Protein AF-A0A524FMC0-F1 (afdb_monomer_lite)

Secondary structure (DSSP, 8-state):
-GGG-SPPPPPPP-SSHHHHHHHHHHHTTHHHHHHHHHHHHHHHHHHHHHIIIIIHHHHHTTSPTT--GGG--BTTB-HHHHHHHHHHHHHHHHHHHHHHHHHHHTT--

Structure (mmCIF, N/CA/C/O backbone):
data_AF-A0A524FMC0-F1
#
_entry.id   AF-A0A524FMC0-F1
#
loop_
_atom_site.group_PDB
_atom_site.id
_atom_site.type_symbol
_atom_site.label_atom_id
_atom_site.label_alt_id
_atom_site.label_comp_id
_atom_site.label_asym_id
_atom_site.label_entity_id
_atom_site.label_seq_id
_atom_site.pdbx_PDB_ins_code
_atom_site.Cartn_x
_atom_site.Cartn_y
_atom_site.Cartn_z
_atom_site.occupancy
_atom_site.B_iso_or_equiv
_atom_site.auth_seq_id
_atom_site.auth_comp_id
_atom_site.auth_asym_id
_atom_site.auth_atom_id
_atom_site.pdbx_PDB_model_num
ATOM 1 N N . MET A 1 1 ? -35.482 20.722 48.730 1.00 59.44 1 MET A N 1
ATOM 2 C CA . MET A 1 1 ? -34.846 20.952 47.409 1.00 59.44 1 MET A CA 1
ATOM 3 C C . MET A 1 1 ? -33.327 20.701 47.355 1.00 59.44 1 MET A C 1
ATOM 5 O O . MET A 1 1 ? -32.815 20.562 46.259 1.00 59.44 1 MET A O 1
ATOM 9 N N . ARG A 1 2 ? -32.589 20.555 48.476 1.00 65.38 2 ARG A N 1
ATOM 10 C CA . ARG A 1 2 ? -31.125 20.284 48.470 1.00 65.38 2 ARG A CA 1
ATOM 11 C C . ARG A 1 2 ? -30.693 18.803 48.400 1.00 65.38 2 ARG A C 1
ATOM 13 O O . ARG A 1 2 ? -29.507 18.540 48.282 1.00 65.38 2 ARG A O 1
ATOM 20 N N . LYS A 1 3 ? -31.623 17.838 48.444 1.00 62.94 3 LYS A N 1
ATOM 21 C CA . LYS A 1 3 ? -31.326 16.387 48.348 1.00 62.94 3 LYS A CA 1
ATOM 22 C C . LYS A 1 3 ? -31.415 15.810 46.921 1.00 62.94 3 LYS A C 1
ATOM 24 O O . LYS A 1 3 ? -31.374 14.603 46.757 1.00 62.94 3 LYS A O 1
ATOM 29 N N . LEU A 1 4 ? -31.531 16.664 45.900 1.00 65.62 4 LEU A N 1
ATOM 30 C CA . LEU A 1 4 ? -31.587 16.272 44.480 1.00 65.62 4 LEU A CA 1
ATOM 31 C C . LEU A 1 4 ? -30.316 16.671 43.702 1.00 65.62 4 LEU A C 1
ATOM 33 O O . LEU A 1 4 ? -30.308 16.631 42.480 1.00 65.62 4 LEU A O 1
ATOM 37 N N . LEU A 1 5 ? -29.255 17.080 44.409 1.00 70.50 5 LEU A N 1
ATOM 38 C CA . LEU A 1 5 ? -27.975 17.520 43.831 1.00 70.50 5 LEU A CA 1
ATOM 39 C C . LEU A 1 5 ? -26.804 16.602 44.203 1.00 70.50 5 LEU A C 1
ATOM 41 O O . LEU A 1 5 ? -25.647 16.988 44.067 1.00 70.50 5 LEU A O 1
ATOM 45 N N . THR A 1 6 ? -27.073 15.392 44.692 1.00 72.81 6 THR A N 1
ATOM 46 C CA . THR A 1 6 ? -26.031 14.366 44.717 1.00 72.81 6 THR A CA 1
ATOM 47 C C . THR A 1 6 ? -25.888 13.849 43.288 1.00 72.81 6 THR A C 1
ATOM 49 O O . THR A 1 6 ? -26.884 13.345 42.757 1.00 72.81 6 THR A O 1
ATOM 52 N N . PRO A 1 7 ? -24.720 14.000 42.635 1.00 74.81 7 PRO A N 1
ATOM 53 C CA . PRO A 1 7 ? -24.519 13.437 41.308 1.00 74.81 7 PRO A CA 1
ATOM 54 C C . PRO A 1 7 ? -24.844 11.935 41.352 1.00 74.81 7 PRO A C 1
ATOM 56 O O . PRO A 1 7 ? -24.577 11.294 42.376 1.00 74.81 7 PRO A O 1
ATOM 59 N N . PRO A 1 8 ? -25.464 11.379 40.296 1.00 77.62 8 PRO A N 1
ATOM 60 C CA . PRO A 1 8 ? -25.770 9.955 40.237 1.00 77.62 8 PRO A CA 1
ATOM 61 C C . PRO A 1 8 ? -24.509 9.134 40.564 1.00 77.62 8 PRO A C 1
ATOM 63 O O . PRO A 1 8 ? -23.406 9.572 40.215 1.00 77.62 8 PRO A O 1
ATOM 66 N N . PRO A 1 9 ? -24.641 7.976 41.243 1.00 77.44 9 PRO A N 1
ATOM 67 C CA . PRO A 1 9 ? -23.505 7.121 41.567 1.00 77.44 9 PRO A CA 1
ATOM 68 C C . PRO A 1 9 ? -22.683 6.878 40.301 1.00 77.44 9 PRO A C 1
ATOM 70 O O . PRO A 1 9 ? -23.233 6.446 39.286 1.00 77.44 9 PRO A O 1
ATOM 73 N N . LYS A 1 10 ? -21.384 7.203 40.335 1.00 73.62 10 LYS A N 1
ATOM 74 C CA . LYS A 1 10 ? -20.476 6.898 39.223 1.00 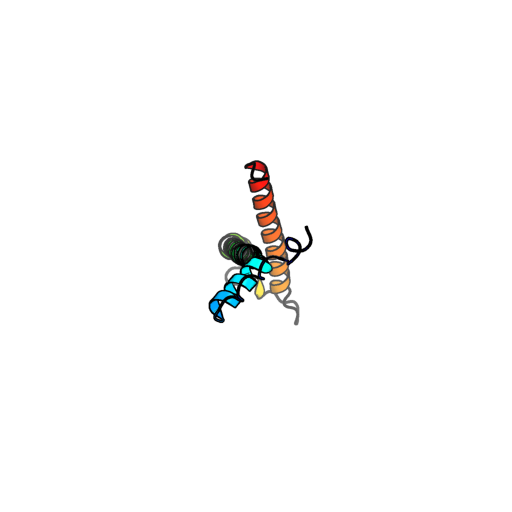73.62 10 LYS A CA 1
ATOM 75 C C . LYS A 1 10 ? -20.615 5.393 38.949 1.00 73.62 10 LYS A C 1
ATOM 77 O O . LYS A 1 10 ? -20.512 4.637 39.918 1.00 73.62 10 LYS A O 1
ATOM 82 N N . PRO A 1 11 ? -20.900 4.963 37.703 1.00 76.88 11 PRO A N 1
ATOM 83 C CA . PRO A 1 11 ? -21.031 3.548 37.382 1.00 76.88 11 PRO A CA 1
ATOM 84 C C . PRO A 1 11 ? -19.860 2.769 37.994 1.00 76.88 11 PRO A C 1
ATOM 86 O O . PRO A 1 11 ? -18.736 3.291 37.950 1.00 76.88 11 PRO A O 1
ATOM 89 N N . PRO A 1 12 ? -20.101 1.589 38.601 1.00 73.75 12 PRO A N 1
ATOM 90 C CA . PRO A 1 12 ? -19.029 0.767 39.146 1.00 73.75 12 PRO A CA 1
ATOM 91 C C . PRO A 1 12 ? -17.926 0.627 38.091 1.00 73.75 12 PRO A C 1
ATOM 93 O O . PRO A 1 12 ? -18.260 0.397 36.922 1.00 73.75 12 PRO A O 1
ATOM 96 N N . PRO A 1 13 ? -16.642 0.817 38.451 1.00 73.38 13 PRO A N 1
ATOM 97 C CA . PRO A 1 13 ? -15.550 0.542 37.533 1.00 73.38 13 PRO A CA 1
ATOM 98 C C . PRO A 1 13 ? -15.745 -0.858 36.941 1.00 73.38 13 PRO A C 1
ATOM 100 O O . PRO A 1 13 ? -16.120 -1.765 37.687 1.00 73.38 13 PRO A O 1
ATOM 103 N N . PRO A 1 14 ? -15.548 -1.040 35.628 1.00 70.25 14 PRO A N 1
ATOM 104 C CA . PRO A 1 14 ? -15.688 -2.348 35.014 1.00 70.25 14 PRO A CA 1
ATOM 105 C C . PRO A 1 14 ? -14.803 -3.362 35.752 1.00 70.25 14 PRO A C 1
ATOM 107 O O . PRO A 1 14 ? -13.585 -3.230 35.759 1.00 70.25 14 PRO A O 1
ATOM 110 N N . GLU A 1 15 ? -15.406 -4.357 36.4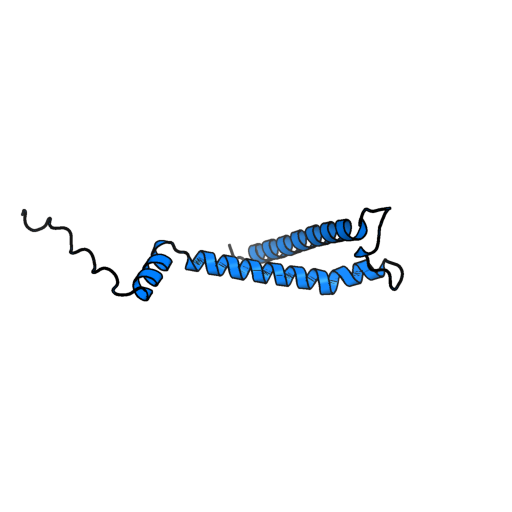05 1.00 81.69 15 GLU A N 1
ATOM 111 C CA . GLU A 1 15 ? -14.645 -5.351 37.162 1.00 81.69 15 GLU A CA 1
ATOM 112 C C . GLU A 1 15 ? -13.908 -6.283 36.187 1.00 81.69 15 GLU A C 1
ATOM 114 O O . GLU A 1 15 ? -14.528 -7.001 35.397 1.00 81.69 15 GLU A O 1
ATOM 119 N N . GLY A 1 16 ? -12.573 -6.247 36.223 1.00 87.88 16 GLY A N 1
ATOM 120 C CA . GLY A 1 16 ? -11.681 -7.119 35.456 1.00 87.88 16 GLY A CA 1
ATOM 121 C C . GLY A 1 16 ? -11.074 -6.482 34.198 1.00 87.88 16 GLY A C 1
ATOM 122 O O . GLY A 1 16 ? -11.730 -5.751 33.456 1.00 87.88 16 GLY A O 1
ATOM 123 N N . LEU A 1 17 ? -9.818 -6.851 33.907 1.00 88.62 17 LEU A N 1
ATOM 124 C CA . LEU A 1 17 ? -9.001 -6.313 32.804 1.00 88.62 17 LEU A CA 1
ATOM 125 C C . LEU A 1 17 ? -9.689 -6.356 31.429 1.00 88.62 17 LEU A C 1
ATOM 127 O O . LEU A 1 17 ? -9.488 -5.468 30.606 1.00 88.62 17 LEU A O 1
ATOM 131 N N . LEU A 1 18 ? -10.517 -7.372 31.160 1.00 89.94 18 LEU A N 1
ATOM 132 C CA . LEU A 1 18 ? -11.255 -7.480 29.895 1.00 89.94 18 LEU A CA 1
ATOM 133 C C . LEU A 1 18 ? -12.331 -6.398 29.748 1.00 89.94 18 LEU A C 1
ATOM 135 O O . LEU A 1 18 ? -12.571 -5.919 28.639 1.00 89.94 18 LEU A O 1
ATOM 139 N N . ASN A 1 19 ? -12.985 -6.025 30.847 1.00 88.94 19 ASN A N 1
ATOM 140 C CA . ASN A 1 19 ? -14.010 -4.991 30.838 1.00 88.94 19 ASN A CA 1
ATOM 141 C C . ASN A 1 19 ? -13.362 -3.600 30.776 1.00 88.94 19 ASN A C 1
ATOM 143 O O . ASN A 1 19 ? -13.823 -2.766 30.002 1.00 88.94 19 ASN A O 1
ATOM 147 N N . GLU A 1 20 ? -12.236 -3.387 31.466 1.00 86.75 20 GLU A N 1
ATOM 148 C CA . GLU A 1 20 ? -11.408 -2.177 31.321 1.00 86.75 20 GLU A CA 1
ATOM 149 C C . GLU A 1 20 ? -10.870 -2.010 29.893 1.00 86.75 20 GLU A C 1
ATOM 151 O O . GLU A 1 20 ? -10.897 -0.913 29.337 1.00 86.75 20 GLU A O 1
ATOM 156 N N . PHE A 1 21 ? -10.435 -3.101 29.257 1.00 87.56 21 PHE A N 1
ATOM 157 C CA . PHE A 1 21 ? -9.953 -3.080 27.878 1.00 87.56 21 PHE A CA 1
ATOM 158 C C . PHE A 1 21 ? -11.065 -2.748 26.874 1.00 87.56 21 PHE A C 1
ATOM 160 O O . PHE A 1 21 ? -10.872 -1.919 25.984 1.00 87.56 21 PHE A O 1
ATOM 167 N N . LYS A 1 22 ? -12.253 -3.350 27.017 1.00 88.44 22 LYS A N 1
ATOM 168 C CA . LYS A 1 22 ? -13.419 -3.003 26.186 1.00 88.44 22 LYS A CA 1
ATOM 169 C C . LYS A 1 22 ? -13.836 -1.544 26.375 1.00 88.44 22 LYS A C 1
ATOM 171 O O . LYS A 1 22 ? -14.158 -0.873 25.389 1.00 88.44 22 LYS A O 1
ATOM 176 N N . ASP A 1 23 ? -13.808 -1.054 27.613 1.00 89.06 23 ASP A N 1
ATOM 177 C CA . ASP A 1 23 ? -14.143 0.333 27.939 1.00 89.06 23 ASP A CA 1
ATOM 178 C C . ASP A 1 23 ? -13.108 1.304 27.352 1.00 89.06 23 ASP A C 1
ATOM 180 O O . ASP A 1 23 ? -13.472 2.294 26.722 1.00 89.06 23 ASP A O 1
ATOM 184 N N . PHE A 1 24 ? -11.818 0.961 27.413 1.00 88.44 24 PHE A N 1
ATOM 185 C CA . PHE A 1 24 ? -10.742 1.673 26.723 1.00 88.44 24 PHE A CA 1
ATOM 186 C C . PHE A 1 24 ? -10.981 1.736 25.206 1.00 88.44 24 PHE A C 1
ATOM 188 O O . PHE A 1 24 ? -11.041 2.823 24.629 1.00 88.44 24 PHE A O 1
ATOM 195 N N . LEU A 1 25 ? -11.176 0.591 24.547 1.00 89.62 25 LEU A N 1
ATOM 196 C CA . LEU A 1 25 ? -11.389 0.540 23.097 1.00 89.62 25 LEU A CA 1
ATOM 197 C C . LEU A 1 25 ? -12.585 1.394 22.656 1.00 89.62 25 LEU A C 1
ATOM 199 O O . LEU A 1 25 ? -12.511 2.080 21.631 1.00 89.62 25 LEU A O 1
ATOM 203 N N . SER A 1 26 ? -13.657 1.377 23.448 1.00 89.06 26 SER A N 1
ATOM 204 C CA . SER A 1 26 ? -14.873 2.156 23.203 1.00 89.06 26 SER A CA 1
ATOM 205 C C . SER A 1 26 ? -14.645 3.650 23.442 1.00 89.06 26 SER A C 1
ATOM 207 O O . SER A 1 26 ? -14.987 4.472 22.589 1.00 89.06 26 SER A O 1
ATOM 209 N N . LYS A 1 27 ? -14.001 4.013 24.557 1.00 89.25 27 LYS A N 1
ATOM 210 C CA . LYS A 1 27 ? -13.703 5.400 24.944 1.00 89.25 27 LYS A CA 1
ATOM 211 C C . LYS A 1 27 ? -12.804 6.107 23.937 1.00 89.25 27 LYS A C 1
ATOM 213 O O . LYS A 1 27 ? -13.036 7.271 23.619 1.00 89.25 27 LYS A O 1
ATOM 218 N N . TYR A 1 28 ? -11.802 5.404 23.420 1.00 87.81 28 TYR A N 1
ATOM 219 C CA . TYR A 1 28 ? -10.838 5.956 22.469 1.00 87.81 28 TYR A CA 1
ATOM 220 C C . TYR A 1 28 ? -11.211 5.692 21.001 1.00 87.81 28 TYR A C 1
ATOM 222 O O . TYR A 1 28 ? -10.461 6.079 20.110 1.00 87.81 28 TYR A O 1
ATOM 230 N N . LYS A 1 29 ? -12.361 5.051 20.725 1.00 89.62 29 LYS A N 1
ATOM 231 C CA . LYS A 1 29 ? -12.844 4.714 19.368 1.00 89.62 29 LYS A CA 1
ATOM 232 C C . LYS A 1 29 ? -11.801 3.983 18.500 1.00 89.62 29 LYS A C 1
ATOM 234 O O . LYS A 1 29 ? -11.830 4.067 17.272 1.00 89.62 29 LYS A O 1
ATOM 239 N N . VAL A 1 30 ? -10.895 3.235 19.132 1.00 89.81 30 VAL A N 1
ATOM 240 C CA . VAL A 1 30 ? -9.724 2.614 18.479 1.00 89.81 30 VAL A CA 1
ATOM 241 C C . VAL A 1 30 ? -10.144 1.522 17.500 1.00 89.81 30 VAL A C 1
ATOM 243 O O . VAL A 1 30 ? -9.462 1.299 16.506 1.00 89.81 30 VAL A O 1
ATOM 246 N N . LEU A 1 31 ? -11.293 0.880 17.731 1.00 90.25 31 LEU A N 1
ATOM 247 C CA . LEU A 1 31 ? -11.820 -0.167 16.853 1.00 90.25 31 LEU A CA 1
ATOM 248 C C . LEU A 1 31 ? -12.012 0.318 15.409 1.00 90.25 31 LEU A C 1
ATOM 250 O O . LEU A 1 31 ? -11.607 -0.374 14.481 1.00 90.25 31 LEU A O 1
ATOM 254 N N . GLY A 1 32 ? -12.568 1.519 15.211 1.00 91.25 32 GLY A N 1
ATOM 255 C CA . GLY A 1 32 ? -12.765 2.075 13.868 1.00 91.25 32 GLY A CA 1
ATOM 256 C C . GLY A 1 32 ? -11.441 2.374 13.164 1.00 91.25 32 GLY A C 1
ATOM 257 O O . GLY A 1 32 ? -11.273 2.040 11.993 1.00 91.25 32 GLY A O 1
ATOM 258 N N . LEU A 1 33 ? -10.474 2.930 13.902 1.00 94.00 33 LEU A N 1
ATOM 259 C CA . LEU A 1 33 ? -9.126 3.186 13.394 1.00 94.00 33 LEU A CA 1
ATOM 260 C C . LEU A 1 33 ? -8.413 1.883 13.012 1.00 94.00 33 LEU A C 1
ATOM 262 O O . LEU A 1 33 ? -7.824 1.802 11.938 1.00 94.00 33 LEU A O 1
ATOM 266 N N . ALA A 1 34 ? -8.490 0.861 13.866 1.00 93.25 34 ALA A N 1
ATOM 267 C CA . ALA A 1 34 ? -7.862 -0.433 13.629 1.00 93.25 34 ALA A CA 1
ATOM 268 C C . ALA A 1 34 ? -8.424 -1.113 12.373 1.00 93.25 34 ALA A C 1
ATOM 270 O O . ALA A 1 34 ? -7.656 -1.591 11.540 1.00 93.25 34 ALA A O 1
ATOM 271 N N . VAL A 1 35 ? -9.750 -1.107 12.198 1.00 94.94 35 VAL A N 1
ATOM 272 C CA . VAL A 1 35 ? -10.399 -1.673 11.006 1.00 94.94 35 VAL A CA 1
ATOM 273 C C . VAL A 1 35 ? -9.981 -0.916 9.745 1.00 94.94 35 VAL A C 1
ATOM 275 O O . VAL A 1 35 ? -9.570 -1.546 8.772 1.00 94.94 35 VAL A O 1
ATOM 278 N N . ALA A 1 36 ? -10.024 0.420 9.767 1.00 93.88 36 ALA A N 1
ATOM 279 C CA . ALA A 1 36 ? -9.613 1.238 8.628 1.00 93.88 36 ALA A CA 1
ATOM 280 C C . ALA A 1 36 ? -8.136 1.016 8.258 1.00 93.88 36 ALA A C 1
ATOM 282 O O . ALA A 1 36 ? -7.806 0.885 7.082 1.00 93.88 36 ALA A O 1
ATOM 283 N N . PHE A 1 37 ? -7.254 0.919 9.255 1.00 95.06 37 PHE A N 1
ATOM 284 C CA . PHE A 1 37 ? -5.829 0.682 9.045 1.00 95.06 37 PHE A CA 1
ATOM 285 C C . PHE A 1 37 ? -5.555 -0.698 8.440 1.00 95.06 37 PHE A C 1
ATOM 287 O O . PHE A 1 37 ? -4.860 -0.795 7.432 1.00 95.06 37 PHE A O 1
ATOM 294 N N . ILE A 1 38 ? -6.137 -1.763 9.002 1.00 96.19 38 ILE A N 1
ATOM 295 C CA . ILE A 1 38 ? -5.948 -3.133 8.500 1.00 96.19 38 ILE A CA 1
ATOM 296 C C . ILE A 1 38 ? -6.491 -3.265 7.073 1.00 96.19 38 ILE A C 1
ATOM 298 O O . ILE A 1 38 ? -5.813 -3.832 6.216 1.00 96.19 38 ILE A O 1
ATOM 302 N N . LEU A 1 39 ? -7.673 -2.707 6.791 1.00 95.00 39 LEU A N 1
ATOM 303 C CA . LEU A 1 39 ? -8.223 -2.686 5.433 1.00 95.00 39 LEU A CA 1
ATOM 304 C C . LEU A 1 39 ? -7.335 -1.887 4.473 1.00 95.00 39 LEU A C 1
ATOM 306 O O . LEU A 1 39 ? -7.100 -2.340 3.356 1.00 95.00 39 LEU A O 1
ATOM 310 N N . GLY A 1 40 ? -6.795 -0.747 4.913 1.00 91.31 40 GLY A N 1
ATOM 311 C CA . GLY A 1 40 ? -5.840 0.041 4.134 1.00 91.31 40 GLY A CA 1
ATOM 312 C C . GLY A 1 40 ? -4.574 -0.744 3.783 1.00 91.31 40 GLY A C 1
ATOM 313 O O . GLY A 1 40 ? -4.153 -0.737 2.627 1.00 91.31 40 GLY A O 1
ATOM 314 N N . LEU A 1 41 ? -4.007 -1.481 4.744 1.00 93.62 41 LEU A N 1
ATOM 315 C CA . LEU A 1 41 ? -2.838 -2.336 4.517 1.00 93.62 41 LEU A CA 1
ATOM 316 C C . LEU A 1 41 ? -3.127 -3.461 3.517 1.00 93.62 41 LEU A C 1
ATOM 318 O O . LEU A 1 41 ? -2.337 -3.687 2.603 1.00 93.62 41 LEU A O 1
ATOM 322 N N . GLN A 1 42 ? -4.260 -4.151 3.665 1.00 95.44 42 GLN A N 1
ATOM 323 C CA . GLN A 1 42 ? -4.628 -5.247 2.763 1.00 95.44 42 GLN A CA 1
ATOM 324 C C . GLN A 1 42 ? -4.940 -4.746 1.349 1.00 95.44 42 GLN A C 1
ATOM 326 O O . GLN A 1 42 ? -4.538 -5.375 0.372 1.00 95.44 42 GLN A O 1
ATOM 331 N N . LEU A 1 43 ? -5.592 -3.587 1.219 1.00 89.31 43 LEU A N 1
ATOM 332 C CA . LEU A 1 43 ? -5.821 -2.961 -0.081 1.00 89.31 43 LEU A CA 1
ATOM 333 C C . LEU A 1 43 ? -4.497 -2.572 -0.751 1.00 89.31 43 LEU A C 1
ATOM 335 O O . LEU A 1 43 ? -4.312 -2.849 -1.934 1.00 89.31 43 LEU A O 1
ATOM 339 N N . ALA A 1 44 ? -3.561 -1.982 -0.003 1.00 86.50 44 ALA A N 1
ATOM 340 C CA . ALA A 1 44 ? -2.236 -1.654 -0.523 1.00 86.50 44 ALA A CA 1
ATOM 341 C C . ALA A 1 44 ? -1.485 -2.908 -1.000 1.00 86.50 44 ALA A C 1
ATOM 343 O O . ALA A 1 44 ? -0.916 -2.898 -2.091 1.00 86.50 44 ALA A O 1
ATOM 344 N N . ALA A 1 45 ? -1.541 -4.003 -0.235 1.00 90.62 45 ALA A N 1
ATOM 345 C CA . ALA A 1 45 ? -0.950 -5.283 -0.621 1.00 90.62 45 ALA A CA 1
ATOM 346 C C . ALA A 1 45 ? -1.592 -5.864 -1.894 1.00 90.62 45 ALA A C 1
ATOM 348 O O . ALA A 1 45 ? -0.882 -6.355 -2.769 1.00 90.62 45 ALA A O 1
ATOM 349 N N . LEU A 1 46 ? -2.917 -5.761 -2.042 1.00 89.25 46 LEU A N 1
ATOM 350 C CA . LEU A 1 46 ? -3.627 -6.207 -3.244 1.00 89.25 46 LEU A CA 1
ATOM 351 C C . LEU A 1 46 ? -3.217 -5.400 -4.483 1.00 89.25 46 LEU A C 1
ATOM 353 O O . LEU A 1 46 ? -2.995 -5.973 -5.549 1.00 89.25 46 LEU A O 1
ATOM 357 N N . VAL A 1 47 ? -3.069 -4.081 -4.342 1.00 85.31 47 VAL A N 1
ATOM 358 C CA . VAL A 1 47 ? -2.577 -3.227 -5.430 1.00 85.31 47 VAL A CA 1
ATOM 359 C C . VAL A 1 47 ? -1.130 -3.581 -5.778 1.00 85.31 47 VAL A C 1
ATOM 361 O O . VAL A 1 47 ? -0.820 -3.736 -6.953 1.00 85.31 47 VAL A O 1
ATOM 364 N N . GLN A 1 48 ? -0.251 -3.780 -4.791 1.00 85.94 48 GLN A N 1
ATOM 365 C CA . GLN A 1 48 ? 1.128 -4.218 -5.046 1.00 85.94 48 GLN A CA 1
ATOM 366 C C . GLN A 1 48 ? 1.180 -5.572 -5.757 1.00 85.94 48 GLN A C 1
ATOM 368 O O . GLN A 1 48 ? 1.931 -5.728 -6.716 1.00 85.94 48 GLN A O 1
ATOM 373 N N . ALA A 1 49 ? 0.354 -6.532 -5.339 1.00 90.06 49 ALA A N 1
ATOM 374 C CA . ALA A 1 49 ? 0.255 -7.825 -6.001 1.00 90.06 49 ALA A CA 1
ATOM 375 C C . ALA A 1 49 ? -0.162 -7.666 -7.468 1.00 90.06 49 ALA A C 1
ATOM 377 O O . ALA A 1 49 ? 0.458 -8.271 -8.334 1.00 90.06 49 ALA A O 1
ATOM 378 N N . LEU A 1 50 ? -1.143 -6.812 -7.773 1.00 85.50 50 LEU A N 1
ATOM 379 C CA . LEU A 1 50 ? -1.540 -6.507 -9.151 1.00 85.50 50 LEU A CA 1
ATOM 380 C C . LEU A 1 50 ? -0.371 -5.949 -9.980 1.00 85.50 50 LEU A C 1
ATOM 382 O O . LEU A 1 50 ? -0.153 -6.389 -11.108 1.00 85.50 50 LEU A O 1
ATOM 386 N N . VAL A 1 51 ? 0.398 -5.009 -9.423 1.00 82.38 51 VAL A N 1
ATOM 387 C CA . VAL A 1 51 ? 1.566 -4.439 -10.112 1.00 82.38 51 VAL A CA 1
ATOM 388 C C . VAL A 1 51 ? 2.626 -5.506 -10.365 1.00 82.38 51 VAL A C 1
ATOM 390 O O . VAL A 1 51 ? 3.059 -5.681 -11.501 1.00 82.38 51 VAL A O 1
ATOM 393 N N . ASN A 1 52 ? 2.988 -6.267 -9.336 1.00 85.12 52 ASN A N 1
ATOM 394 C CA . ASN A 1 52 ? 4.040 -7.275 -9.419 1.00 85.12 52 ASN A CA 1
ATOM 395 C C . ASN A 1 52 ? 3.661 -8.451 -10.327 1.00 85.12 52 ASN A C 1
ATOM 397 O O . ASN A 1 52 ? 4.528 -9.027 -10.968 1.00 85.12 52 ASN A O 1
ATOM 401 N N . THR A 1 53 ? 2.379 -8.818 -10.385 1.00 86.44 53 THR A N 1
ATOM 402 C CA . THR A 1 53 ? 1.923 -9.994 -11.146 1.00 86.44 53 THR A CA 1
ATOM 403 C C . THR A 1 53 ? 1.532 -9.682 -12.581 1.00 86.44 53 THR A C 1
ATOM 405 O O . THR A 1 53 ? 1.669 -10.557 -13.430 1.00 86.44 53 THR A O 1
ATOM 408 N N . LEU A 1 54 ? 1.038 -8.474 -12.874 1.00 84.62 54 LEU A N 1
ATOM 409 C CA . LEU A 1 54 ? 0.595 -8.119 -14.224 1.00 84.62 54 LEU A CA 1
ATOM 410 C C . LEU A 1 54 ? 1.506 -7.104 -14.900 1.00 84.62 54 LEU A C 1
ATOM 412 O O . LEU A 1 54 ? 1.766 -7.232 -16.090 1.00 84.62 54 LEU A O 1
ATOM 416 N N . ILE A 1 55 ? 1.980 -6.090 -14.174 1.00 82.62 55 ILE A N 1
ATOM 417 C CA . ILE A 1 55 ? 2.695 -4.971 -14.794 1.00 82.62 55 ILE A CA 1
ATOM 418 C C . ILE A 1 55 ? 4.190 -5.254 -14.914 1.00 82.62 55 ILE A C 1
ATOM 420 O O . ILE A 1 55 ? 4.752 -5.033 -15.982 1.00 82.62 55 ILE A O 1
ATOM 424 N N . MET A 1 56 ? 4.826 -5.782 -13.866 1.00 82.38 56 MET A N 1
ATOM 425 C CA . MET A 1 56 ? 6.262 -6.091 -13.900 1.00 82.38 56 MET A CA 1
ATOM 426 C C . MET A 1 56 ? 6.638 -7.081 -15.014 1.00 82.38 56 MET A C 1
ATOM 428 O O . MET A 1 56 ? 7.554 -6.758 -15.768 1.00 82.38 56 MET A O 1
ATOM 432 N N . PRO A 1 57 ? 5.889 -8.178 -15.258 1.00 84.69 57 PRO A N 1
ATOM 433 C CA . PRO A 1 57 ? 6.179 -9.057 -16.389 1.00 84.69 57 PRO A CA 1
ATOM 434 C C . PRO A 1 57 ? 6.100 -8.338 -17.740 1.00 84.69 57 PRO A C 1
ATOM 436 O O . PRO A 1 57 ? 6.907 -8.599 -18.621 1.00 84.69 57 PRO A O 1
ATOM 439 N N . ILE A 1 58 ? 5.166 -7.392 -17.912 1.00 84.56 58 ILE A N 1
ATOM 440 C CA . ILE A 1 58 ? 5.065 -6.596 -19.146 1.00 84.56 58 ILE A CA 1
ATOM 441 C C . ILE A 1 58 ? 6.301 -5.710 -19.323 1.00 84.56 58 ILE A C 1
ATOM 443 O O . ILE A 1 58 ? 6.775 -5.555 -20.442 1.00 84.56 58 ILE A O 1
ATOM 447 N N . VAL A 1 59 ? 6.828 -5.135 -18.242 1.00 79.50 59 VAL A N 1
ATOM 448 C CA . VAL A 1 59 ? 8.058 -4.328 -18.278 1.00 79.50 59 VAL A CA 1
ATOM 449 C C . VAL A 1 59 ? 9.267 -5.202 -18.625 1.00 79.50 59 VAL A C 1
ATOM 451 O O . VAL A 1 59 ? 10.088 -4.805 -19.450 1.00 79.50 59 VAL A O 1
ATOM 454 N N . GLU A 1 60 ? 9.345 -6.404 -18.057 1.00 81.94 60 GLU A N 1
ATOM 455 C CA . GLU A 1 60 ? 10.414 -7.375 -18.315 1.00 81.94 60 GLU A CA 1
ATOM 456 C C . GLU A 1 60 ? 10.429 -7.883 -19.763 1.00 81.94 60 GLU A C 1
ATOM 458 O O . GLU A 1 60 ? 11.503 -8.157 -20.289 1.00 81.94 60 GLU A O 1
ATOM 463 N N . LEU A 1 61 ? 9.285 -7.909 -20.461 1.00 83.88 61 LEU A N 1
ATOM 464 C CA . LEU A 1 61 ? 9.240 -8.235 -21.897 1.00 83.88 61 LEU A CA 1
ATOM 465 C C . LEU A 1 61 ? 10.028 -7.254 -22.781 1.00 83.88 61 LEU A C 1
ATOM 467 O O . LEU A 1 61 ? 10.398 -7.609 -23.899 1.00 83.88 61 LEU A O 1
ATOM 471 N N . PHE A 1 62 ? 10.264 -6.023 -22.321 1.00 81.50 62 PHE A N 1
ATOM 472 C CA . PHE A 1 62 ? 11.054 -5.032 -23.060 1.00 81.50 62 PHE A CA 1
ATOM 473 C C . PHE A 1 62 ? 12.558 -5.131 -22.776 1.00 81.50 62 PHE A C 1
ATOM 475 O O . PHE A 1 62 ? 13.347 -4.430 -23.415 1.00 81.50 62 PHE A O 1
ATOM 482 N N . LEU A 1 63 ? 12.962 -5.983 -21.833 1.00 82.50 63 LEU A N 1
ATOM 483 C CA . LEU A 1 63 ? 14.356 -6.274 -21.524 1.00 82.50 63 LEU A CA 1
ATOM 484 C C . LEU A 1 63 ? 14.815 -7.540 -22.267 1.00 82.50 63 LEU A C 1
ATOM 486 O O . LEU A 1 63 ? 13.993 -8.373 -22.654 1.00 82.50 63 LEU A O 1
ATOM 490 N N . PRO A 1 64 ? 16.130 -7.707 -22.503 1.00 80.81 64 PRO A N 1
ATOM 491 C CA . PRO A 1 64 ? 16.665 -8.962 -23.015 1.00 80.81 64 PRO A CA 1
ATOM 492 C C . PRO A 1 64 ? 16.253 -10.132 -22.117 1.00 80.81 64 PRO A C 1
ATOM 494 O O . PRO A 1 64 ? 16.249 -10.001 -20.890 1.00 80.81 64 PRO A O 1
ATOM 497 N N . ALA A 1 65 ? 15.941 -11.274 -22.737 1.00 72.88 65 ALA A N 1
ATOM 498 C CA . ALA A 1 65 ? 15.584 -12.493 -22.019 1.00 72.88 65 ALA A CA 1
ATOM 499 C C . ALA A 1 65 ? 16.617 -12.803 -20.919 1.00 72.88 65 ALA A C 1
ATOM 501 O O . ALA A 1 65 ? 17.818 -12.602 -21.110 1.00 72.88 65 ALA A O 1
ATOM 502 N N . ASP A 1 66 ? 16.122 -13.248 -19.764 1.00 73.19 66 ASP A N 1
ATOM 503 C CA . ASP A 1 66 ? 16.909 -13.604 -18.576 1.00 73.19 66 ASP A CA 1
ATOM 504 C C . ASP A 1 66 ? 17.671 -12.449 -17.900 1.00 73.19 66 ASP A C 1
ATOM 506 O O . ASP A 1 66 ? 18.540 -12.695 -17.062 1.00 73.19 66 ASP A O 1
ATOM 510 N N . THR A 1 67 ? 17.343 -11.188 -18.212 1.00 79.06 67 THR A N 1
ATOM 511 C CA . THR A 1 67 ? 17.882 -10.022 -17.491 1.00 79.06 67 THR A CA 1
ATOM 512 C C . THR A 1 67 ? 16.815 -9.418 -16.572 1.00 79.06 67 THR A C 1
ATOM 514 O O . THR A 1 67 ? 15.943 -8.694 -17.058 1.00 79.06 67 THR A O 1
ATOM 517 N N . PRO A 1 68 ? 16.869 -9.670 -15.249 1.00 79.19 68 PRO A N 1
ATOM 518 C CA . PRO A 1 68 ? 15.988 -9.006 -14.293 1.00 79.19 68 PRO A CA 1
ATOM 519 C C . PRO A 1 68 ? 16.175 -7.489 -14.361 1.00 79.19 68 PRO A C 1
ATOM 521 O O . PRO A 1 68 ? 17.302 -6.996 -14.445 1.00 79.19 68 PRO A O 1
ATOM 524 N N . TRP A 1 69 ? 15.095 -6.714 -14.282 1.00 76.81 69 TRP A N 1
ATOM 525 C CA . TRP A 1 69 ? 15.210 -5.250 -14.297 1.00 76.81 69 TRP A CA 1
ATOM 526 C C . TRP A 1 69 ? 16.063 -4.737 -13.121 1.00 76.81 69 TRP A C 1
ATOM 528 O O . TRP A 1 69 ? 16.776 -3.743 -13.259 1.00 76.81 69 TRP A O 1
ATOM 538 N N . GLU A 1 70 ? 16.069 -5.445 -11.986 1.00 79.38 70 GLU A N 1
ATOM 539 C CA . GLU A 1 70 ? 16.857 -5.127 -10.792 1.00 79.38 70 GLU A CA 1
ATOM 540 C C . GLU A 1 70 ? 18.363 -5.327 -10.986 1.00 79.38 70 GLU A C 1
ATOM 542 O O . GLU A 1 70 ? 19.155 -4.804 -10.192 1.00 79.38 70 GLU A O 1
ATOM 547 N N . SER A 1 71 ? 18.774 -6.099 -12.000 1.00 81.81 71 SER A N 1
ATOM 548 C CA . SER A 1 71 ? 20.184 -6.398 -12.259 1.00 81.81 71 SER A CA 1
ATOM 549 C C . SER A 1 71 ? 20.880 -5.321 -13.087 1.00 81.81 71 SER A C 1
ATOM 551 O O . SER A 1 71 ? 22.088 -5.407 -13.303 1.00 81.81 71 SER A O 1
ATOM 553 N N . ILE A 1 72 ? 20.154 -4.298 -13.547 1.00 82.44 72 ILE A N 1
ATOM 554 C CA . ILE A 1 72 ? 20.737 -3.181 -14.289 1.00 82.44 72 ILE A CA 1
ATOM 555 C C . ILE A 1 72 ? 21.535 -2.310 -13.313 1.00 82.44 72 ILE A C 1
ATOM 557 O O . ILE A 1 72 ? 20.979 -1.620 -12.454 1.00 82.44 72 ILE A O 1
ATOM 561 N N . THR A 1 73 ? 22.859 -2.325 -13.448 1.00 86.25 73 THR A N 1
ATOM 562 C CA . THR A 1 73 ? 23.769 -1.514 -12.636 1.00 86.25 73 THR A CA 1
ATOM 563 C C . THR A 1 73 ? 24.639 -0.618 -13.511 1.00 86.25 73 THR A C 1
ATOM 565 O O . THR A 1 73 ? 25.012 -0.969 -14.630 1.00 86.25 73 THR A O 1
ATOM 568 N N . ILE A 1 74 ? 24.965 0.569 -12.995 1.00 85.06 74 ILE A N 1
ATOM 569 C CA . ILE A 1 74 ? 25.982 1.459 -13.565 1.00 85.06 74 ILE A CA 1
ATOM 570 C C . ILE A 1 74 ? 27.030 1.670 -12.471 1.00 85.06 74 ILE A C 1
ATOM 572 O O . ILE A 1 74 ? 26.818 2.414 -11.510 1.00 85.06 74 ILE A O 1
ATOM 576 N N . GLY A 1 75 ? 28.150 0.951 -12.575 1.00 85.81 75 GLY A N 1
ATOM 577 C CA . GLY A 1 75 ? 29.144 0.877 -11.504 1.00 85.81 75 GLY A CA 1
ATOM 578 C C . GLY A 1 75 ? 28.575 0.185 -10.260 1.00 85.81 75 GLY A C 1
ATOM 579 O O . GLY A 1 75 ? 28.096 -0.941 -10.340 1.00 85.81 75 GLY A O 1
ATOM 580 N N . VAL A 1 76 ? 28.618 0.862 -9.108 1.00 84.56 76 VAL A N 1
ATOM 581 C CA . VAL A 1 76 ? 28.088 0.349 -7.824 1.00 84.56 76 VAL A CA 1
ATOM 582 C C . VAL A 1 76 ? 26.590 0.658 -7.653 1.00 84.56 76 VAL A C 1
ATOM 584 O O . VAL A 1 76 ? 25.932 0.110 -6.771 1.00 84.56 76 VAL A O 1
ATOM 587 N N . LEU A 1 77 ? 26.021 1.533 -8.489 1.00 84.81 77 LEU A N 1
ATOM 588 C CA . LEU A 1 77 ? 24.636 1.978 -8.352 1.00 84.81 77 LEU A CA 1
ATOM 589 C C . LEU A 1 77 ? 23.673 1.005 -9.043 1.00 84.81 77 LEU A C 1
ATOM 591 O O . LEU A 1 77 ? 23.731 0.812 -10.261 1.00 84.81 77 LEU A O 1
ATOM 595 N N . ARG A 1 78 ? 22.744 0.440 -8.263 1.00 86.69 78 ARG A N 1
ATOM 596 C CA . ARG A 1 78 ? 21.632 -0.407 -8.732 1.00 86.69 78 ARG A CA 1
ATOM 597 C C . ARG A 1 78 ? 20.510 0.453 -9.316 1.00 86.69 78 ARG A C 1
ATOM 599 O O . ARG A 1 78 ? 19.442 0.600 -8.728 1.00 86.69 78 ARG A O 1
ATOM 606 N N . ILE A 1 79 ? 20.781 1.079 -10.462 1.00 86.81 79 ILE A N 1
ATOM 607 C CA . ILE A 1 79 ? 19.821 1.976 -11.121 1.00 86.81 79 ILE A CA 1
ATOM 608 C C . ILE A 1 79 ? 18.550 1.244 -11.546 1.00 86.81 79 ILE A C 1
ATOM 610 O O . ILE A 1 79 ? 17.475 1.837 -11.497 1.00 86.81 79 ILE A O 1
ATOM 614 N N . GLY A 1 80 ? 18.697 -0.038 -11.897 1.00 84.00 80 GLY A N 1
ATOM 615 C CA . GLY A 1 80 ? 17.619 -0.974 -12.154 1.00 84.00 80 GLY A CA 1
ATOM 616 C C . GLY A 1 80 ? 16.610 -0.894 -11.034 1.00 84.00 80 GLY A C 1
ATOM 617 O O . GLY A 1 80 ? 15.588 -0.262 -11.244 1.00 84.00 80 GLY A O 1
ATOM 618 N N . GLU A 1 81 ? 16.975 -1.387 -9.844 1.00 85.38 81 GLU A N 1
ATOM 619 C CA . GLU A 1 81 ? 16.160 -1.425 -8.615 1.00 85.38 81 GLU A CA 1
ATOM 620 C C . GLU A 1 81 ? 15.477 -0.091 -8.262 1.00 85.38 81 GLU A C 1
ATOM 622 O O . GLU A 1 81 ? 14.302 -0.068 -7.894 1.00 85.38 81 GLU A O 1
ATOM 627 N N . PHE A 1 82 ? 16.171 1.037 -8.411 1.00 87.62 82 PHE A N 1
ATOM 628 C CA . PHE A 1 82 ? 15.562 2.340 -8.145 1.00 87.62 82 PHE A CA 1
ATOM 629 C C . PHE A 1 82 ? 14.465 2.697 -9.162 1.00 87.62 82 PHE A C 1
ATOM 631 O O . PHE A 1 82 ? 13.393 3.172 -8.780 1.00 87.62 82 PHE A O 1
ATOM 638 N N . LEU A 1 83 ? 14.698 2.463 -10.458 1.00 85.38 83 LEU A N 1
ATOM 639 C CA . LEU A 1 83 ? 13.761 2.855 -11.515 1.00 85.38 83 LEU A CA 1
ATOM 640 C C . LEU A 1 83 ? 12.455 2.064 -11.480 1.00 85.38 83 LEU A C 1
ATOM 642 O O . LEU A 1 83 ? 11.388 2.650 -11.638 1.00 85.38 83 LEU A O 1
ATOM 64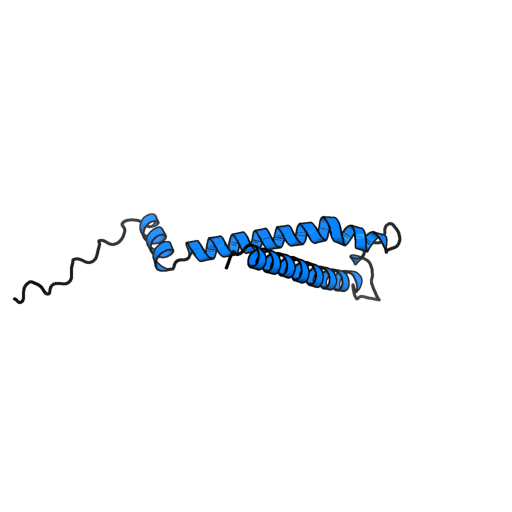6 N N . GLY A 1 84 ? 12.498 0.762 -11.239 1.00 84.81 84 GLY A N 1
ATOM 647 C CA . GLY A 1 84 ? 11.272 -0.019 -11.058 1.00 84.81 84 GLY A CA 1
ATOM 648 C C . GLY A 1 84 ? 10.592 0.208 -9.708 1.00 84.81 84 GLY A C 1
ATOM 649 O O . GLY A 1 84 ? 9.367 0.133 -9.666 1.00 84.81 84 GLY A O 1
ATOM 650 N N . GLN A 1 85 ? 11.295 0.611 -8.637 1.00 86.75 85 GLN A N 1
ATOM 651 C CA . GLN A 1 85 ? 10.616 1.139 -7.440 1.00 86.75 85 GLN A CA 1
ATOM 652 C C . GLN A 1 85 ? 9.863 2.438 -7.754 1.00 86.75 85 GLN A C 1
ATOM 654 O O . GLN A 1 85 ? 8.706 2.597 -7.358 1.00 86.75 85 GLN A O 1
ATOM 659 N N . LEU A 1 86 ? 10.483 3.342 -8.517 1.00 88.94 86 LEU A N 1
ATOM 660 C CA . LEU A 1 86 ? 9.850 4.579 -8.971 1.00 88.94 86 LEU A CA 1
ATOM 661 C C . LEU A 1 86 ? 8.643 4.299 -9.881 1.00 88.94 86 LEU A C 1
ATOM 663 O O . LEU A 1 86 ? 7.581 4.897 -9.706 1.00 88.94 86 LEU A O 1
ATOM 667 N N . LEU A 1 87 ? 8.773 3.357 -10.816 1.00 84.94 87 LEU A N 1
ATOM 668 C CA . LEU A 1 87 ? 7.688 2.937 -11.702 1.00 84.94 87 LEU A CA 1
ATOM 669 C C . LEU A 1 87 ? 6.540 2.295 -10.913 1.00 84.94 87 LEU A C 1
ATOM 671 O O . LEU A 1 87 ? 5.382 2.668 -11.099 1.00 84.94 87 LEU A O 1
ATOM 675 N N . THR A 1 88 ? 6.858 1.391 -9.983 1.00 83.00 88 THR A N 1
ATOM 676 C CA . THR A 1 88 ? 5.886 0.757 -9.081 1.00 83.00 88 THR A CA 1
ATOM 677 C C . THR A 1 88 ? 5.121 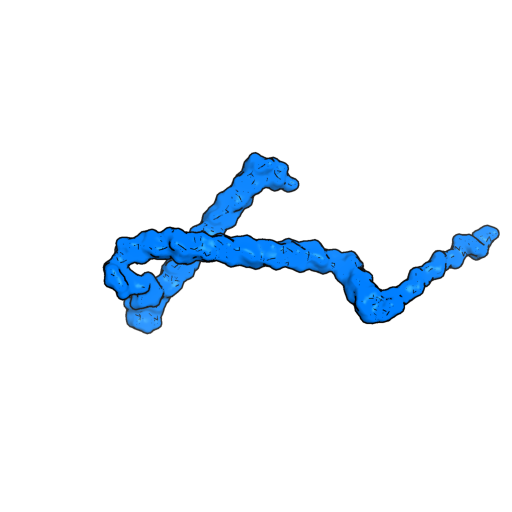1.810 -8.290 1.00 83.00 88 THR A C 1
ATOM 679 O O . THR A 1 88 ? 3.896 1.755 -8.229 1.00 83.00 88 THR A O 1
ATOM 682 N N . PHE A 1 89 ? 5.808 2.817 -7.745 1.00 87.94 89 PHE A N 1
ATOM 683 C CA . PHE A 1 89 ? 5.167 3.926 -7.043 1.00 87.94 89 PHE A CA 1
ATOM 684 C C . PHE A 1 89 ? 4.168 4.681 -7.934 1.00 87.94 89 PHE A C 1
ATOM 686 O O . PHE A 1 89 ? 3.031 4.907 -7.516 1.00 87.94 89 PHE A O 1
ATOM 693 N N . ILE A 1 90 ? 4.553 5.021 -9.170 1.00 90.25 90 ILE A N 1
ATOM 694 C CA . ILE A 1 90 ? 3.676 5.721 -10.125 1.00 90.25 90 ILE A CA 1
ATOM 695 C C . ILE A 1 90 ? 2.441 4.873 -10.456 1.00 90.25 90 ILE A C 1
ATOM 697 O O . IL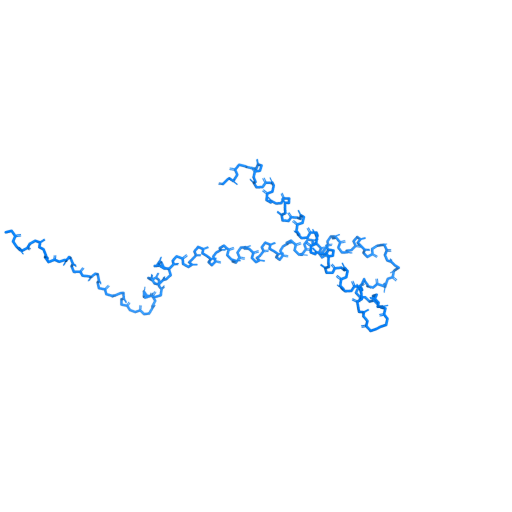E A 1 90 ? 1.322 5.390 -10.456 1.00 90.25 90 ILE A O 1
ATOM 701 N N . ILE A 1 91 ? 2.617 3.571 -10.696 1.00 84.81 91 ILE A N 1
ATOM 702 C CA . ILE A 1 91 ? 1.510 2.661 -11.013 1.00 84.81 91 ILE A CA 1
ATOM 703 C C . ILE A 1 91 ? 0.573 2.511 -9.814 1.00 84.81 91 ILE A C 1
ATOM 705 O O . ILE A 1 91 ? -0.639 2.639 -9.970 1.00 84.81 91 ILE A O 1
ATOM 709 N N . VAL A 1 92 ? 1.108 2.273 -8.614 1.00 83.56 92 VAL A N 1
ATOM 710 C CA . VAL A 1 92 ? 0.309 2.147 -7.386 1.00 83.56 92 VAL A CA 1
ATOM 711 C C . VAL A 1 92 ? -0.490 3.428 -7.143 1.00 83.56 92 VAL A C 1
ATOM 713 O O . VAL A 1 92 ? -1.695 3.358 -6.902 1.00 83.56 92 VAL A O 1
ATOM 716 N N . ALA A 1 93 ? 0.140 4.600 -7.278 1.00 89.50 93 ALA A N 1
ATOM 717 C CA . ALA A 1 93 ? -0.542 5.886 -7.160 1.00 89.50 93 ALA A CA 1
ATOM 718 C C . ALA A 1 93 ? -1.670 6.035 -8.197 1.00 89.50 93 ALA A C 1
ATOM 720 O O . ALA A 1 93 ? -2.770 6.477 -7.859 1.00 89.50 93 ALA A O 1
ATOM 721 N N . PHE A 1 94 ? -1.432 5.615 -9.443 1.00 89.38 94 PHE A N 1
ATOM 722 C CA . PHE A 1 94 ? -2.434 5.650 -10.506 1.00 89.38 94 PHE A CA 1
ATOM 723 C C . PHE A 1 94 ? -3.603 4.687 -10.255 1.00 89.38 94 PHE A C 1
ATOM 725 O O . PHE A 1 94 ? -4.761 5.066 -10.427 1.00 89.38 94 PHE A O 1
ATOM 732 N N . VAL A 1 95 ? -3.337 3.463 -9.796 1.00 84.00 95 VAL A N 1
ATOM 733 C CA . VAL A 1 95 ? -4.383 2.484 -9.463 1.00 84.00 95 VAL A CA 1
ATOM 734 C C . VAL A 1 95 ? -5.227 2.973 -8.289 1.00 84.00 95 VAL A C 1
ATOM 736 O O . VAL A 1 95 ? -6.454 2.937 -8.368 1.00 84.00 95 VAL A O 1
ATOM 739 N N . ILE A 1 96 ? -4.603 3.503 -7.233 1.00 82.94 96 ILE A N 1
ATOM 740 C CA . ILE A 1 96 ? -5.328 4.102 -6.104 1.00 82.94 96 ILE A CA 1
ATOM 741 C C . ILE A 1 96 ? -6.197 5.269 -6.586 1.00 82.94 96 ILE A C 1
ATOM 743 O O . ILE A 1 96 ? -7.366 5.359 -6.211 1.00 82.94 96 ILE A O 1
ATOM 747 N N . PHE A 1 97 ? -5.677 6.125 -7.470 1.00 88.75 97 PHE A N 1
ATOM 748 C CA . PHE A 1 97 ? -6.458 7.199 -8.082 1.00 88.75 97 PHE A CA 1
ATOM 749 C C . PHE A 1 97 ? -7.675 6.672 -8.858 1.00 88.75 97 PHE A C 1
ATOM 751 O O . PHE A 1 97 ? -8.773 7.212 -8.715 1.00 88.75 97 PHE A O 1
ATOM 758 N N . LEU A 1 98 ? -7.519 5.604 -9.648 1.00 88.50 98 LEU A N 1
ATOM 759 C CA . LEU A 1 98 ? -8.635 4.981 -10.363 1.00 88.50 98 LEU A CA 1
ATOM 760 C C . LEU A 1 98 ? -9.686 4.408 -9.408 1.00 88.50 98 LEU A C 1
ATOM 762 O O . LEU A 1 98 ? -10.877 4.588 -9.657 1.00 88.50 98 LEU A O 1
ATOM 766 N N . ILE A 1 99 ? -9.265 3.770 -8.314 1.00 83.69 99 ILE A N 1
ATOM 767 C CA . ILE A 1 99 ? -10.171 3.246 -7.283 1.00 83.69 99 ILE A CA 1
ATOM 768 C C . ILE A 1 99 ? -10.948 4.390 -6.628 1.00 83.69 99 ILE A C 1
ATOM 770 O O . ILE A 1 99 ? -12.172 4.319 -6.548 1.00 83.69 99 ILE A O 1
ATOM 774 N N . MET A 1 100 ? -10.271 5.472 -6.234 1.00 84.81 100 MET A N 1
ATOM 775 C CA . MET A 1 100 ? -10.923 6.657 -5.667 1.00 84.81 100 MET A CA 1
ATOM 776 C C . MET A 1 100 ? -11.930 7.259 -6.648 1.00 84.81 100 MET A C 1
ATOM 778 O O . MET A 1 100 ? -13.075 7.518 -6.288 1.00 84.81 100 MET A O 1
ATOM 782 N N . LYS A 1 101 ? -11.547 7.398 -7.922 1.00 87.62 101 LYS A N 1
ATOM 783 C CA . LYS A 1 101 ? -12.435 7.896 -8.978 1.00 87.62 101 LYS A CA 1
ATOM 784 C C . LYS A 1 101 ? -13.649 6.986 -9.189 1.00 87.62 101 LYS A C 1
ATOM 786 O O . LYS A 1 101 ? -14.755 7.482 -9.399 1.00 87.62 101 LYS A O 1
ATOM 791 N N . ALA A 1 102 ? -13.457 5.669 -9.156 1.00 88.62 102 ALA A N 1
ATOM 792 C CA . ALA A 1 102 ? -14.535 4.695 -9.284 1.00 88.62 102 ALA A CA 1
ATOM 793 C C . ALA A 1 102 ? -15.486 4.743 -8.079 1.00 88.62 102 ALA A C 1
ATOM 795 O O . ALA A 1 102 ? -16.698 4.745 -8.278 1.00 88.62 102 ALA A O 1
ATOM 796 N N . ALA A 1 103 ? -14.952 4.857 -6.860 1.00 86.94 103 ALA A N 1
ATOM 797 C CA . ALA A 1 103 ? -15.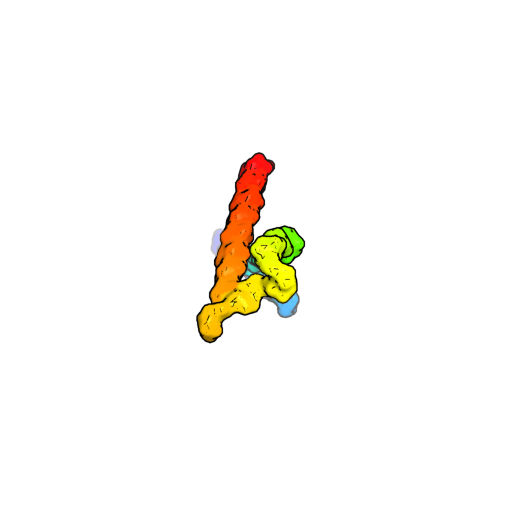736 5.000 -5.636 1.00 86.94 103 ALA A CA 1
ATOM 798 C C . ALA A 1 103 ? -16.597 6.276 -5.657 1.00 86.94 103 ALA A C 1
ATOM 800 O O . ALA A 1 103 ? -17.807 6.194 -5.447 1.00 86.94 103 ALA A O 1
ATOM 801 N N . THR A 1 104 ? -16.019 7.423 -6.041 1.00 87.62 104 THR A N 1
ATOM 802 C CA . THR A 1 104 ? -16.772 8.677 -6.222 1.00 87.62 104 THR A CA 1
ATOM 803 C C . THR A 1 104 ? -17.853 8.539 -7.296 1.00 87.62 104 THR A C 1
ATOM 805 O O . THR A 1 104 ? -18.976 9.006 -7.122 1.00 87.62 104 THR A O 1
ATOM 808 N N . LYS A 1 105 ? -17.558 7.856 -8.411 1.00 85.88 105 LYS A N 1
ATOM 809 C CA . LYS A 1 105 ? -18.545 7.613 -9.477 1.00 85.88 105 LYS A CA 1
ATOM 810 C C . LYS A 1 105 ? -19.682 6.687 -9.028 1.00 85.88 105 LYS A C 1
ATOM 812 O O . LYS A 1 105 ? -20.801 6.835 -9.509 1.00 85.88 105 LYS A O 1
ATOM 817 N N . ALA A 1 106 ? -19.410 5.747 -8.127 1.00 87.56 106 ALA A N 1
ATOM 818 C CA . ALA A 1 106 ? -20.398 4.818 -7.587 1.00 87.56 106 ALA A CA 1
ATOM 819 C C . ALA A 1 106 ? -21.352 5.462 -6.560 1.00 87.56 106 ALA A C 1
ATOM 821 O O . ALA A 1 106 ? -22.241 4.780 -6.058 1.00 87.56 106 ALA A O 1
ATOM 822 N N . GLY A 1 107 ? -21.196 6.757 -6.251 1.00 81.12 107 GLY A N 1
ATOM 823 C CA . GLY A 1 107 ? -22.043 7.462 -5.284 1.00 81.12 107 GLY A CA 1
ATOM 824 C C . GLY A 1 107 ? -21.747 7.094 -3.829 1.00 81.12 107 GLY A C 1
ATOM 825 O O . GLY A 1 107 ? -22.550 7.395 -2.949 1.00 81.12 107 GLY A O 1
ATOM 826 N N . ILE A 1 108 ? -20.602 6.453 -3.575 1.00 70.94 108 ILE A N 1
ATOM 827 C CA . ILE A 1 108 ? -20.072 6.242 -2.229 1.00 70.94 108 ILE A CA 1
ATOM 828 C C . ILE A 1 108 ? -19.349 7.544 -1.861 1.00 70.94 108 ILE A C 1
ATOM 830 O O . ILE A 1 108 ? -18.147 7.678 -2.085 1.00 70.94 108 ILE A O 1
ATOM 834 N N . ASN A 1 109 ? -20.124 8.536 -1.417 1.00 54.31 109 ASN A N 1
ATOM 835 C CA . ASN A 1 109 ? -19.610 9.787 -0.854 1.00 54.31 109 ASN A CA 1
ATOM 836 C C . ASN A 1 109 ? -19.362 9.631 0.646 1.00 54.31 109 ASN A C 1
ATOM 838 O O . ASN A 1 109 ? -20.259 9.081 1.325 1.00 54.31 109 ASN A O 1
#

Foldseek 3Di:
DVVVPPPPPDPPDQPDPVSVVVVVCVVVVVVVVVVVVVVVVVVLVVLLCCCVVPVLVVVCVVPPPPDRLQNDDDPPDSVSVVVVVVVSVVSSVVVVVVVVVVCVVVVVD

Radius of gyration: 26.31 Å; chains: 1; bounding box: 64×35×72 Å

Sequence (109 aa):
MRKLLTPPPKPPPPEGLLNEFKDFLSKYKVLGLAVAFILGLQLAALVQALVNTLIMPIVELFLPADTPWESITIGVLRIGEFLGQLLTFIIVAFVIFLIMKAATKAGIN

pLDDT: mean 84.04, std 7.56, range [54.31, 96.19]